Protein AF-A0A5K1E631-F1 (afdb_monomer_lite)

Foldseek 3Di:
DVVLVVVLVVVLVVCVVVVHLEDEDAAQVLPDPVSQVSNQVSSVVSVYYYHRDPNVRSYDDVVVVVVQVVLCVVLPDDDDPVRPDDDPPDDPVVDDNSSPDDPPPDDDDDDDDDDDDDDDDDDDD

InterPro domains:
  IPR000905 Gcp-like domain [PF00814] (1-67)
  IPR000905 Gcp-like domain [PTHR11735] (1-100)

Radius of gyration: 21.03 Å; chains: 1; bounding box: 52×36×57 Å

pLDDT: mean 77.87, std 21.12, range [28.58, 95.25]

Structure (mmCIF, N/CA/C/O backbone):
data_AF-A0A5K1E631-F1
#
_entry.id   AF-A0A5K1E631-F1
#
loop_
_atom_site.group_PDB
_atom_site.id
_atom_site.type_symbol
_atom_site.label_atom_id
_atom_site.label_alt_id
_atom_site.label_comp_id
_atom_site.label_asym_id
_atom_site.label_entity_id
_atom_site.label_seq_id
_atom_site.pdbx_PDB_ins_code
_atom_site.Cartn_x
_atom_site.Cartn_y
_atom_site.Cartn_z
_atom_site.occupancy
_atom_site.B_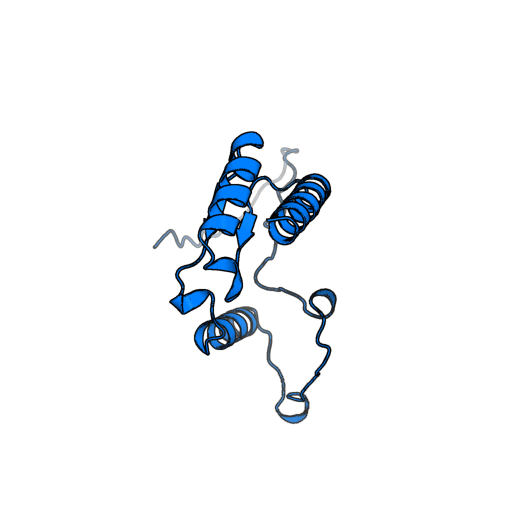iso_or_equiv
_atom_site.auth_seq_id
_atom_site.auth_comp_id
_atom_site.auth_asym_id
_atom_site.auth_atom_id
_atom_site.pdbx_PDB_model_num
ATOM 1 N N . GLU A 1 1 ? -0.417 8.753 22.342 1.00 62.91 1 GLU A N 1
ATOM 2 C CA . GLU A 1 1 ? -1.130 8.128 21.200 1.00 62.91 1 GLU A CA 1
ATOM 3 C C . GLU A 1 1 ? -1.544 9.130 20.109 1.00 62.91 1 GLU A C 1
ATOM 5 O O . GLU A 1 1 ? -2.351 8.802 19.253 1.00 62.91 1 GLU A O 1
ATOM 10 N N . THR A 1 2 ? -0.963 10.335 20.067 1.00 85.12 2 THR A N 1
ATOM 11 C CA . THR A 1 2 ? -1.376 11.383 19.115 1.00 85.12 2 THR A CA 1
ATOM 12 C C . THR A 1 2 ? -1.054 11.032 17.661 1.00 85.12 2 THR A C 1
ATOM 14 O O . THR A 1 2 ? -1.833 11.336 16.766 1.00 85.12 2 THR A O 1
ATOM 17 N N . LEU A 1 3 ? 0.071 10.352 17.414 1.00 90.00 3 LEU A N 1
ATOM 18 C CA . LEU A 1 3 ? 0.505 10.021 16.055 1.00 90.00 3 LEU A CA 1
ATOM 19 C C . LEU A 1 3 ? -0.416 9.003 15.370 1.00 90.00 3 LEU A C 1
ATOM 21 O O . LEU A 1 3 ? -0.782 9.192 14.216 1.00 90.00 3 LEU A O 1
ATOM 25 N N . PHE A 1 4 ? -0.835 7.956 16.085 1.00 91.00 4 PHE A N 1
ATOM 26 C CA . PHE A 1 4 ? -1.736 6.947 15.525 1.00 91.00 4 PHE A CA 1
ATOM 27 C C . PHE A 1 4 ? -3.134 7.504 15.271 1.00 91.00 4 PHE A C 1
ATOM 29 O O . PHE A 1 4 ? -3.711 7.195 14.236 1.00 91.00 4 PHE A O 1
ATOM 36 N N . ALA A 1 5 ? -3.636 8.390 16.136 1.00 92.56 5 ALA A N 1
ATOM 37 C CA . ALA A 1 5 ? -4.895 9.089 15.886 1.00 92.56 5 ALA A C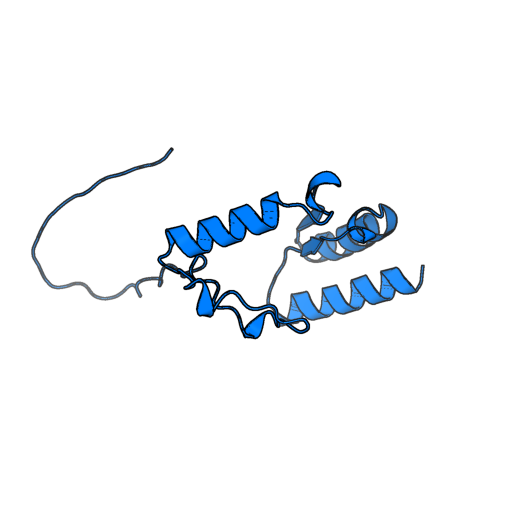A 1
ATOM 38 C C . ALA A 1 5 ? -4.845 9.909 14.584 1.00 92.56 5 ALA A C 1
ATOM 40 O O . ALA A 1 5 ? -5.749 9.795 13.762 1.00 92.56 5 ALA A O 1
ATOM 41 N N . MET A 1 6 ? -3.753 10.650 14.347 1.00 94.38 6 MET A N 1
ATOM 42 C CA . MET A 1 6 ? -3.565 11.386 13.089 1.00 94.38 6 MET A CA 1
ATOM 43 C C . MET A 1 6 ? -3.527 10.451 11.870 1.00 94.38 6 MET A C 1
ATOM 45 O O . MET A 1 6 ? -4.125 10.768 10.846 1.00 94.38 6 MET A O 1
ATOM 49 N N . LEU A 1 7 ? -2.859 9.292 11.967 1.00 92.81 7 LEU A N 1
ATOM 50 C CA . LEU A 1 7 ? -2.820 8.301 10.880 1.00 92.81 7 LEU A CA 1
ATOM 51 C C . LEU A 1 7 ? -4.200 7.699 10.580 1.00 92.81 7 LEU A C 1
ATOM 53 O O . LEU A 1 7 ? -4.546 7.504 9.413 1.00 92.81 7 LEU A O 1
ATOM 57 N N . VAL A 1 8 ? -4.986 7.412 11.619 1.00 93.62 8 VAL A N 1
ATOM 58 C CA . VAL A 1 8 ? -6.364 6.919 11.481 1.00 93.62 8 VAL A CA 1
ATOM 59 C C . VAL A 1 8 ? -7.226 7.962 10.788 1.00 93.62 8 VAL A C 1
ATOM 61 O O . VAL A 1 8 ? -7.858 7.638 9.791 1.00 93.62 8 VAL A O 1
ATOM 64 N N . GLU A 1 9 ? -7.166 9.218 11.221 1.00 94.31 9 GLU A N 1
ATOM 65 C CA . GLU A 1 9 ? -7.957 10.306 10.644 1.00 94.31 9 GLU A CA 1
ATOM 66 C C . GLU A 1 9 ? -7.650 10.548 9.154 1.00 94.31 9 GLU A C 1
ATOM 68 O O . GLU A 1 9 ? -8.564 10.670 8.336 1.00 94.31 9 GLU A O 1
ATOM 73 N N . ILE A 1 10 ? -6.371 10.603 8.758 1.00 95.25 10 ILE A N 1
ATOM 74 C CA . ILE A 1 10 ? -6.025 10.803 7.338 1.00 95.25 10 ILE A CA 1
ATOM 75 C C . ILE A 1 10 ? -6.458 9.612 6.478 1.00 95.25 10 ILE A C 1
ATOM 77 O O . ILE A 1 10 ? -6.916 9.808 5.352 1.00 95.25 10 ILE A O 1
ATOM 81 N N . THR A 1 11 ? -6.348 8.390 7.008 1.00 93.75 11 THR A N 1
ATOM 82 C CA . THR A 1 11 ? -6.759 7.166 6.308 1.00 93.75 11 THR A CA 1
ATOM 83 C C . THR A 1 11 ? -8.268 7.146 6.154 1.00 93.75 11 THR A C 1
ATOM 85 O O . THR A 1 11 ? -8.780 6.894 5.068 1.00 93.75 11 THR A O 1
ATOM 88 N N . GLU A 1 12 ? -8.980 7.514 7.213 1.00 93.06 12 GLU A N 1
ATOM 89 C CA . GLU A 1 12 ? -10.423 7.655 7.225 1.00 93.06 12 GLU A CA 1
ATOM 90 C C . GLU A 1 12 ? -10.897 8.651 6.146 1.00 93.06 12 GLU A C 1
ATOM 92 O O . GLU A 1 12 ? -11.802 8.351 5.358 1.00 93.06 12 GLU A O 1
ATOM 97 N N . ARG A 1 13 ? -10.270 9.828 6.053 1.00 94.75 13 ARG A N 1
ATOM 98 C CA . ARG A 1 13 ? -10.587 10.806 4.999 1.00 94.75 13 ARG A CA 1
ATOM 99 C C . ARG A 1 13 ? -10.286 10.249 3.607 1.00 94.75 13 ARG A C 1
ATOM 101 O O . ARG A 1 13 ? -11.122 10.359 2.714 1.00 94.75 13 ARG A O 1
ATOM 108 N N . ALA A 1 14 ? -9.132 9.609 3.418 1.00 93.94 14 ALA A N 1
ATOM 109 C CA . ALA A 1 14 ? -8.753 9.011 2.139 1.00 93.94 14 ALA A CA 1
ATOM 110 C C . ALA A 1 14 ? -9.732 7.912 1.686 1.00 93.94 14 ALA A C 1
ATOM 112 O O . ALA A 1 14 ? -10.099 7.865 0.514 1.00 93.94 14 ALA A O 1
ATOM 113 N N . MET A 1 15 ? -10.212 7.070 2.604 1.00 92.69 15 MET A N 1
ATOM 114 C CA . MET A 1 15 ? -11.222 6.047 2.312 1.00 92.69 15 MET A CA 1
ATOM 115 C C . MET A 1 15 ? -12.520 6.652 1.780 1.00 92.69 15 MET A C 1
ATOM 117 O O . MET A 1 15 ? -13.054 6.169 0.782 1.00 92.69 15 MET A O 1
ATOM 121 N N . ALA A 1 16 ? -12.995 7.727 2.418 1.00 91.19 16 ALA A N 1
ATOM 122 C CA . ALA A 1 16 ? -14.203 8.426 1.991 1.00 91.19 16 ALA A CA 1
ATOM 123 C C . ALA A 1 16 ? -14.027 9.066 0.602 1.00 91.19 16 ALA A C 1
ATOM 125 O O . ALA A 1 16 ? -14.955 9.065 -0.199 1.00 91.19 16 ALA A O 1
ATOM 126 N N . HIS A 1 17 ? -12.828 9.565 0.284 1.00 93.19 17 HIS A N 1
ATOM 127 C CA . HIS A 1 17 ? -12.520 10.128 -1.034 1.00 93.19 17 HIS A CA 1
ATOM 128 C C . HIS A 1 17 ? -12.376 9.07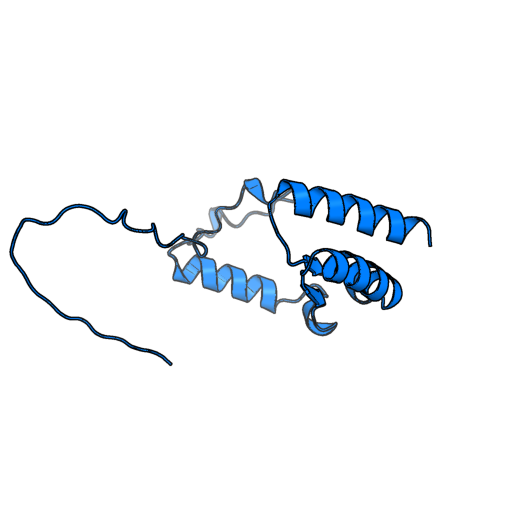9 -2.147 1.00 93.19 17 HIS A C 1
ATOM 130 O O . HIS A 1 17 ? -12.663 9.378 -3.304 1.00 93.19 17 HIS A O 1
ATOM 136 N N . CYS A 1 18 ? -11.935 7.864 -1.817 1.00 90.62 18 CYS A N 1
ATOM 137 C CA . CYS A 1 18 ? -11.706 6.785 -2.783 1.00 90.62 18 CYS A CA 1
ATOM 138 C C . CYS A 1 18 ? -12.893 5.816 -2.926 1.00 90.62 18 CYS A C 1
ATOM 140 O O . CYS A 1 18 ? -12.787 4.856 -3.698 1.00 90.62 18 CYS A O 1
ATOM 142 N N . ASP A 1 19 ? -13.975 6.037 -2.170 1.00 90.56 19 ASP A N 1
ATOM 143 C CA . ASP A 1 19 ? -15.135 5.145 -2.060 1.00 90.56 19 ASP A CA 1
ATOM 144 C C . ASP A 1 19 ? -14.703 3.689 -1.788 1.00 90.56 19 ASP A C 1
ATOM 146 O O . ASP A 1 19 ? -14.974 2.749 -2.547 1.00 90.56 19 ASP A O 1
ATOM 150 N N . LYS A 1 20 ? -13.888 3.519 -0.735 1.00 90.38 20 LYS A N 1
ATOM 151 C CA . LYS A 1 20 ? -13.380 2.217 -0.275 1.00 90.38 20 LYS A CA 1
ATOM 152 C C . LYS A 1 20 ? -13.786 1.959 1.165 1.00 90.38 20 LYS A C 1
ATOM 154 O O . LYS A 1 20 ? -13.580 2.800 2.033 1.00 90.38 20 LYS A O 1
ATOM 159 N N . SER A 1 21 ? -14.302 0.757 1.407 1.00 89.50 21 SER A N 1
ATOM 160 C CA . SER A 1 21 ? -14.657 0.267 2.740 1.00 89.50 21 SER A CA 1
ATOM 161 C C . SER A 1 21 ? -13.494 -0.440 3.435 1.00 89.50 21 SER A C 1
ATOM 163 O O . SER A 1 21 ? -13.398 -0.411 4.652 1.00 89.50 21 SER A O 1
ATOM 165 N N . ASP A 1 22 ? -12.596 -1.068 2.679 1.00 92.88 22 ASP A N 1
ATOM 166 C CA . ASP A 1 22 ? -11.547 -1.925 3.228 1.00 92.88 22 ASP A CA 1
ATOM 167 C C . ASP A 1 22 ? -10.187 -1.209 3.269 1.00 92.88 22 ASP A C 1
ATOM 169 O O . ASP A 1 22 ? -9.818 -0.495 2.332 1.00 92.88 22 ASP A O 1
ATOM 173 N N . VAL A 1 23 ? -9.420 -1.448 4.336 1.00 92.50 23 VAL A N 1
ATOM 174 C CA . VAL A 1 23 ? -8.065 -0.913 4.533 1.00 92.50 23 VAL A CA 1
ATOM 175 C C . VAL A 1 23 ? -7.071 -2.058 4.610 1.00 92.50 23 VAL A C 1
ATOM 177 O O . VAL A 1 23 ? -7.276 -3.019 5.347 1.00 92.50 23 VAL A O 1
ATOM 180 N N . LEU A 1 24 ? -5.963 -1.929 3.885 1.00 91.31 24 LEU A N 1
ATOM 181 C CA . LEU A 1 24 ? -4.804 -2.807 4.001 1.00 91.31 24 LEU A CA 1
ATOM 182 C C . LEU A 1 24 ? -3.649 -2.016 4.617 1.00 91.31 24 LEU A C 1
ATOM 184 O O . LEU A 1 24 ? -3.239 -0.997 4.062 1.00 91.31 24 LEU A O 1
ATOM 188 N N . ILE A 1 25 ? -3.116 -2.494 5.741 1.00 89.25 25 ILE A N 1
ATOM 189 C CA . ILE A 1 25 ? -1.922 -1.926 6.370 1.00 89.25 25 ILE A CA 1
ATOM 190 C C . ILE A 1 25 ? -0.716 -2.796 6.013 1.00 89.25 25 ILE A C 1
ATOM 192 O O . ILE A 1 25 ? -0.719 -4.014 6.205 1.00 89.25 25 ILE A O 1
ATOM 196 N N . VAL A 1 26 ? 0.322 -2.141 5.499 1.00 86.94 26 VAL A N 1
ATOM 197 C CA . VAL A 1 26 ? 1.613 -2.734 5.129 1.00 86.94 26 VAL A CA 1
ATOM 198 C C . VAL A 1 26 ? 2.759 -1.942 5.763 1.00 86.94 26 VAL A C 1
ATOM 200 O O . VAL A 1 26 ? 2.562 -0.817 6.229 1.00 86.94 26 VAL A O 1
ATOM 203 N N . GLY A 1 27 ? 3.963 -2.513 5.754 1.00 83.00 27 GLY A N 1
ATOM 204 C CA . GLY A 1 27 ? 5.166 -1.906 6.324 1.00 83.00 27 GLY A CA 1
ATOM 205 C C . GLY A 1 27 ? 5.382 -2.278 7.792 1.00 83.00 27 GLY A C 1
ATOM 206 O O . GLY A 1 27 ? 4.450 -2.649 8.504 1.00 83.00 27 GLY A O 1
ATOM 207 N N . GLY A 1 28 ? 6.620 -2.137 8.275 1.00 77.75 28 GLY A N 1
ATOM 208 C CA . GLY A 1 28 ? 7.003 -2.576 9.627 1.00 77.75 28 GLY A CA 1
ATOM 209 C C . GLY A 1 28 ? 6.254 -1.878 10.773 1.00 77.75 28 GLY A C 1
ATOM 210 O O . GLY A 1 28 ? 6.061 -2.462 11.833 1.00 77.75 28 GLY A O 1
ATOM 211 N N . VAL A 1 29 ? 5.764 -0.650 10.562 1.00 81.88 29 VAL A N 1
ATOM 212 C CA . VAL A 1 29 ? 4.927 0.063 11.552 1.00 81.88 29 VAL A CA 1
ATOM 213 C C . VAL A 1 29 ? 3.505 -0.517 11.612 1.00 81.88 29 VAL A C 1
ATOM 215 O O . VAL A 1 29 ? 2.815 -0.372 12.620 1.00 81.88 29 VAL A O 1
ATOM 218 N N . GLY A 1 30 ? 3.079 -1.228 10.564 1.00 79.31 30 GLY A N 1
ATOM 219 C CA . GLY A 1 30 ? 1.795 -1.916 10.490 1.00 79.31 30 GLY A CA 1
ATOM 220 C C . GLY A 1 30 ? 1.653 -3.090 11.455 1.00 79.31 30 GLY A C 1
ATOM 221 O O . GLY A 1 30 ? 0.533 -3.443 11.813 1.00 79.31 30 GLY A O 1
ATOM 222 N N . CYS A 1 31 ? 2.767 -3.639 11.943 1.00 80.56 31 CYS A N 1
ATOM 223 C CA . CYS A 1 31 ? 2.806 -4.706 12.947 1.00 80.56 31 CYS A CA 1
ATOM 224 C C . CYS A 1 31 ? 2.459 -4.209 14.365 1.00 80.56 31 CYS A C 1
ATOM 226 O O . CYS A 1 31 ? 2.372 -4.998 15.300 1.00 80.56 31 CYS A O 1
ATOM 228 N N . ASN A 1 32 ? 2.267 -2.899 14.565 1.00 87.38 32 ASN A N 1
ATOM 229 C CA . ASN A 1 32 ? 1.917 -2.361 15.873 1.00 87.38 32 ASN A CA 1
ATOM 230 C C . ASN A 1 32 ? 0.453 -2.664 16.239 1.00 87.38 32 ASN A C 1
ATOM 232 O O . ASN A 1 32 ? -0.477 -2.139 15.625 1.00 87.38 32 ASN A O 1
ATOM 236 N N . GLU A 1 33 ? 0.251 -3.443 17.301 1.00 88.25 33 GLU A N 1
ATOM 237 C CA . GLU A 1 33 ? -1.079 -3.865 17.763 1.00 88.25 33 GLU A CA 1
ATOM 238 C C . GLU A 1 33 ? -2.003 -2.688 18.108 1.00 88.25 33 GLU A C 1
ATOM 240 O O . GLU A 1 33 ? -3.201 -2.736 17.826 1.00 88.25 33 GLU A O 1
ATOM 245 N N . ARG A 1 34 ? -1.461 -1.595 18.667 1.00 90.25 34 ARG A N 1
ATOM 246 C CA . ARG A 1 34 ? -2.261 -0.416 19.028 1.00 90.25 34 ARG A CA 1
ATOM 247 C C . ARG A 1 34 ? -2.778 0.316 17.793 1.00 90.25 34 ARG A C 1
ATOM 249 O O . ARG A 1 34 ? -3.940 0.716 17.774 1.00 90.25 34 ARG A O 1
ATOM 256 N N . LEU A 1 35 ? -1.944 0.464 16.763 1.00 90.31 35 LEU A N 1
ATOM 257 C CA . LEU A 1 35 ? -2.362 1.031 15.480 1.00 90.31 35 LEU A CA 1
ATOM 258 C C . LEU A 1 35 ? -3.421 0.151 14.804 1.00 90.31 35 LEU A C 1
ATOM 260 O O . LEU A 1 35 ? -4.432 0.671 14.335 1.00 90.31 35 LEU A O 1
ATOM 264 N N . GLN A 1 36 ? -3.210 -1.169 14.785 1.00 90.25 36 GLN A N 1
ATOM 265 C CA . GLN A 1 36 ? -4.175 -2.112 14.219 1.00 90.25 36 GLN A CA 1
ATOM 266 C C . GLN A 1 36 ? -5.523 -2.044 14.939 1.00 90.25 36 GLN A C 1
ATOM 268 O O . GLN A 1 36 ? -6.557 -2.051 14.282 1.00 90.25 36 GLN A O 1
ATOM 273 N N . GLU A 1 37 ? -5.530 -1.938 16.269 1.00 92.56 37 GLU A N 1
ATOM 274 C CA . GLU A 1 37 ? -6.766 -1.814 17.043 1.00 92.56 37 GLU A CA 1
ATOM 275 C C . GLU A 1 37 ? -7.535 -0.535 16.698 1.00 92.56 37 GLU A C 1
ATOM 277 O O . GLU A 1 37 ? -8.721 -0.594 16.380 1.00 92.56 37 GLU A O 1
ATOM 282 N N . MET A 1 38 ? -6.862 0.620 16.676 1.00 93.50 38 MET A N 1
ATOM 283 C CA . MET A 1 38 ? -7.519 1.885 16.331 1.00 93.50 38 MET A CA 1
ATOM 284 C C . MET A 1 38 ? -8.067 1.879 14.894 1.00 93.50 38 MET A C 1
ATOM 286 O O . MET A 1 38 ? -9.178 2.344 14.651 1.00 93.50 38 MET A O 1
ATOM 290 N N . MET A 1 39 ? -7.318 1.309 13.946 1.00 93.56 39 MET A N 1
ATOM 291 C CA . MET A 1 39 ? -7.764 1.162 12.558 1.00 93.56 39 MET A CA 1
ATOM 292 C C . MET A 1 39 ? -8.925 0.181 12.413 1.00 93.56 39 MET A C 1
ATOM 294 O O . MET A 1 39 ? -9.823 0.415 11.607 1.00 93.56 39 MET A O 1
ATOM 298 N N . ARG A 1 40 ? -8.932 -0.903 13.196 1.00 93.00 40 ARG A N 1
ATOM 299 C CA . ARG A 1 40 ? -10.003 -1.904 13.195 1.00 93.00 40 ARG A CA 1
ATOM 300 C C . ARG A 1 40 ? -11.323 -1.292 13.644 1.00 93.00 40 ARG A C 1
ATOM 302 O O . ARG A 1 40 ? -12.331 -1.542 12.993 1.00 93.00 40 ARG A O 1
ATOM 309 N N . ILE A 1 41 ? -11.302 -0.477 14.700 1.00 94.38 41 ILE A N 1
ATOM 310 C CA . ILE A 1 41 ? -12.485 0.246 15.188 1.00 94.38 41 ILE A CA 1
ATOM 311 C C . ILE A 1 41 ? -13.025 1.174 14.091 1.00 94.38 41 ILE A C 1
ATOM 313 O O . ILE A 1 41 ? -14.182 1.039 13.702 1.00 94.38 41 ILE A O 1
ATOM 317 N N .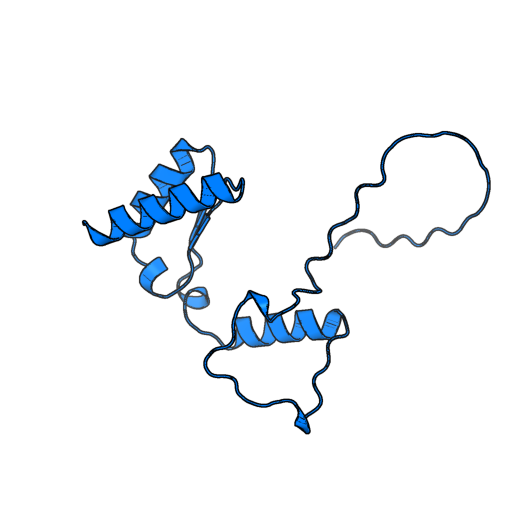 MET A 1 42 ? -12.170 2.028 13.514 1.00 94.56 42 MET A N 1
ATOM 318 C CA . MET A 1 42 ? -12.569 2.956 12.445 1.00 94.56 42 MET A CA 1
ATOM 319 C C . MET A 1 42 ? -13.130 2.230 11.208 1.00 94.56 42 MET A C 1
ATOM 321 O O . MET A 1 42 ? -14.146 2.642 10.648 1.00 94.56 42 MET A O 1
ATOM 325 N N . CYS A 1 43 ? -12.519 1.112 10.794 1.00 93.62 43 CYS A N 1
ATOM 326 C CA . CYS A 1 43 ? -13.034 0.307 9.682 1.00 93.62 43 CYS A CA 1
ATOM 327 C C . CYS A 1 43 ? -14.395 -0.322 10.019 1.00 93.62 43 CYS A C 1
ATOM 329 O O . CYS A 1 43 ? -15.295 -0.311 9.180 1.00 93.62 43 CYS A O 1
ATOM 331 N N . ALA A 1 44 ? -14.566 -0.851 11.235 1.00 92.81 44 ALA A N 1
ATOM 332 C CA . ALA A 1 44 ? -15.803 -1.500 11.665 1.00 92.81 44 ALA A CA 1
ATOM 333 C C . ALA A 1 44 ? -16.993 -0.527 11.703 1.00 92.81 44 ALA A C 1
ATOM 335 O O . ALA A 1 44 ? -18.086 -0.890 11.268 1.00 92.81 44 ALA A O 1
ATOM 336 N N . GLU A 1 45 ? -16.774 0.719 12.134 1.00 92.56 45 GLU A N 1
ATOM 337 C CA . GLU A 1 45 ? -17.785 1.791 12.117 1.00 92.56 45 GLU A CA 1
ATOM 338 C C . GLU A 1 45 ? -18.284 2.127 10.702 1.00 92.56 45 GLU A C 1
ATOM 340 O O . GLU A 1 45 ? -19.379 2.660 10.532 1.00 92.56 45 GLU A O 1
ATOM 345 N N . ARG A 1 46 ? -17.503 1.776 9.676 1.00 89.06 46 ARG A N 1
ATOM 346 C CA . ARG A 1 46 ? -17.799 2.011 8.257 1.00 89.06 46 ARG A CA 1
ATOM 347 C C . ARG A 1 46 ? -18.191 0.746 7.497 1.00 89.06 46 ARG A C 1
ATOM 349 O O . ARG A 1 46 ? -18.153 0.740 6.267 1.00 89.06 46 ARG A O 1
ATOM 356 N N . ASN A 1 47 ? -18.527 -0.335 8.207 1.00 91.56 47 ASN A N 1
ATOM 357 C CA . ASN A 1 47 ? -18.814 -1.653 7.623 1.00 91.56 47 ASN A CA 1
ATOM 358 C C . ASN A 1 47 ? -17.667 -2.192 6.743 1.00 91.56 47 ASN A C 1
ATOM 360 O O . ASN A 1 47 ? -17.883 -2.967 5.810 1.00 91.56 47 ASN A O 1
ATOM 364 N N . GLY A 1 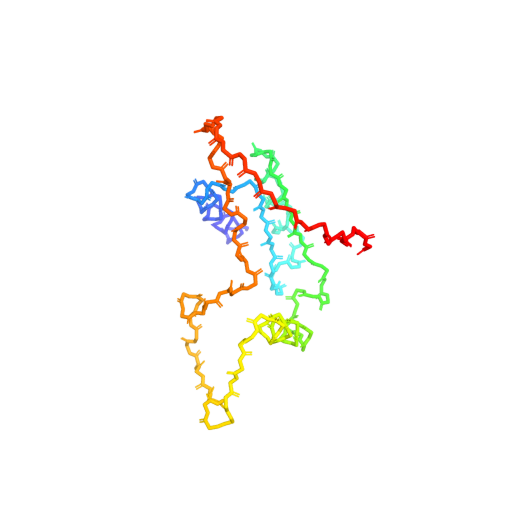48 ? -16.446 -1.766 7.047 1.00 91.31 48 GLY A N 1
ATOM 365 C CA . GLY A 1 48 ? -15.214 -2.123 6.373 1.00 91.31 48 GLY A CA 1
ATOM 366 C C . GLY A 1 48 ? -14.420 -3.197 7.097 1.00 91.31 48 GLY A C 1
ATOM 367 O O . GLY A 1 48 ? -14.700 -3.552 8.244 1.00 91.31 48 GLY A O 1
ATOM 368 N N . ARG A 1 49 ? -13.378 -3.701 6.437 1.00 92.06 49 ARG A N 1
ATOM 369 C CA . ARG A 1 49 ? -12.437 -4.655 7.028 1.00 92.06 49 ARG A CA 1
ATOM 370 C C . ARG A 1 49 ? -11.028 -4.095 7.037 1.00 92.06 49 ARG A C 1
ATOM 372 O O . ARG A 1 49 ? -10.559 -3.533 6.049 1.00 92.06 49 ARG A O 1
ATOM 379 N N . LEU A 1 50 ? -10.345 -4.323 8.154 1.00 90.81 50 LEU A N 1
ATOM 380 C CA . LEU A 1 50 ? -8.911 -4.126 8.256 1.00 90.81 50 LEU A CA 1
ATOM 381 C C . LEU A 1 50 ? -8.189 -5.426 7.893 1.00 90.81 50 LEU A C 1
ATOM 383 O O . LEU A 1 50 ? -8.384 -6.455 8.541 1.00 90.81 50 LEU A O 1
ATOM 387 N N . PHE A 1 51 ? -7.302 -5.347 6.910 1.00 89.62 51 PHE A N 1
ATOM 388 C CA . PHE A 1 51 ? -6.336 -6.380 6.584 1.00 89.62 51 PHE A CA 1
ATOM 389 C C . PHE A 1 51 ? -4.969 -5.952 7.123 1.00 89.62 51 PHE A C 1
ATOM 391 O O . PHE A 1 51 ? -4.380 -4.979 6.654 1.00 89.62 51 PHE A O 1
ATOM 398 N N . ALA A 1 52 ? -4.477 -6.672 8.126 1.00 79.75 52 ALA A N 1
ATOM 399 C CA . ALA A 1 52 ? -3.093 -6.583 8.572 1.00 79.75 52 ALA A CA 1
ATOM 400 C C . ALA A 1 52 ? -2.353 -7.805 8.018 1.00 79.75 52 ALA A C 1
ATOM 402 O O . ALA A 1 52 ? -2.811 -8.936 8.191 1.00 79.75 52 ALA A O 1
ATOM 403 N N . THR A 1 53 ? -1.262 -7.579 7.292 1.00 66.31 53 THR A N 1
ATOM 404 C CA . THR A 1 53 ? -0.476 -8.677 6.709 1.00 66.31 53 THR A CA 1
ATOM 405 C C . THR A 1 53 ? 0.423 -9.296 7.791 1.00 66.31 53 THR A C 1
ATOM 407 O O . THR A 1 53 ? 0.852 -8.593 8.702 1.00 66.31 53 THR A O 1
ATOM 410 N N . ASP A 1 54 ? 0.698 -10.604 7.712 1.00 63.41 54 ASP A N 1
ATOM 411 C CA . ASP A 1 54 ? 1.658 -11.301 8.593 1.00 63.41 54 ASP A CA 1
ATOM 412 C C . ASP A 1 54 ? 3.016 -10.576 8.565 1.00 63.41 54 ASP A C 1
ATOM 414 O O . ASP A 1 54 ? 3.455 -10.117 7.504 1.00 63.41 54 ASP A O 1
ATOM 418 N N . ASP A 1 55 ? 3.672 -10.476 9.723 1.00 63.56 55 ASP A N 1
ATOM 419 C CA . ASP A 1 55 ? 4.951 -9.781 9.918 1.00 63.56 55 ASP A CA 1
ATOM 420 C C . ASP A 1 55 ? 5.990 -10.126 8.840 1.00 63.56 55 ASP A C 1
ATOM 422 O O . ASP A 1 55 ? 6.750 -9.264 8.400 1.00 63.56 55 ASP A O 1
ATOM 426 N N . ARG A 1 56 ? 5.987 -11.368 8.341 1.00 63.41 56 ARG A N 1
ATOM 427 C CA . ARG A 1 56 ? 6.928 -11.845 7.314 1.00 63.41 56 ARG A CA 1
ATOM 428 C C . ARG A 1 56 ? 6.721 -11.218 5.937 1.00 63.41 56 ARG A C 1
ATOM 430 O O . ARG A 1 56 ? 7.667 -11.162 5.155 1.00 63.41 56 ARG A O 1
ATOM 437 N N . TYR A 1 57 ? 5.508 -10.765 5.634 1.00 64.88 57 TYR A N 1
ATOM 438 C CA . TYR A 1 57 ? 5.163 -10.110 4.369 1.00 64.88 57 TYR A CA 1
ATOM 439 C C . TYR A 1 57 ? 4.998 -8.593 4.513 1.00 64.88 57 TYR A C 1
ATOM 441 O O . TYR A 1 57 ? 5.007 -7.888 3.507 1.00 64.88 57 TYR A O 1
ATOM 449 N N . CYS A 1 58 ? 4.875 -8.088 5.746 1.00 62.53 58 CYS A N 1
ATOM 450 C CA . CYS A 1 58 ? 4.873 -6.655 6.048 1.00 62.53 58 CYS A CA 1
ATOM 451 C C . CYS A 1 58 ? 6.253 -6.000 5.889 1.00 62.53 58 CYS A C 1
ATOM 453 O O . CYS A 1 58 ? 6.325 -4.779 5.743 1.00 62.53 58 CYS A O 1
ATOM 455 N N . VAL A 1 59 ? 7.330 -6.788 5.926 1.00 67.38 59 VAL A N 1
ATOM 456 C CA . VAL A 1 59 ? 8.713 -6.321 5.757 1.00 67.38 59 VAL A CA 1
ATOM 457 C C . VAL A 1 59 ? 9.182 -6.541 4.320 1.00 67.38 59 VAL A C 1
ATOM 459 O O . VAL A 1 59 ? 8.771 -7.507 3.669 1.00 67.38 59 VAL A O 1
ATOM 462 N N . ASP A 1 60 ? 10.064 -5.656 3.845 1.00 74.38 60 ASP A N 1
ATOM 463 C CA . ASP A 1 60 ? 10.688 -5.742 2.526 1.00 74.38 60 ASP A CA 1
ATOM 464 C C . ASP A 1 60 ? 11.263 -7.141 2.281 1.00 74.38 60 ASP A C 1
ATOM 466 O O . ASP A 1 60 ? 12.188 -7.594 2.959 1.00 74.38 60 ASP A O 1
ATOM 470 N N . ASN A 1 61 ? 10.701 -7.839 1.297 1.00 82.00 61 ASN A N 1
ATOM 471 C CA . ASN A 1 61 ? 11.104 -9.191 0.942 1.00 82.00 61 ASN A CA 1
ATOM 472 C C . ASN A 1 61 ? 11.345 -9.316 -0.567 1.00 82.00 61 ASN A C 1
ATOM 474 O O . ASN A 1 61 ? 10.800 -8.575 -1.380 1.00 82.00 61 ASN A O 1
ATOM 478 N N . GLY A 1 62 ? 12.171 -10.282 -0.975 1.00 85.56 62 GLY A N 1
ATOM 479 C CA . GLY A 1 62 ? 12.386 -10.547 -2.402 1.00 85.56 62 GLY A CA 1
ATOM 480 C C . GLY A 1 62 ? 11.124 -11.059 -3.109 1.00 85.56 62 GLY A C 1
ATOM 481 O O . GLY A 1 62 ? 10.994 -10.903 -4.321 1.00 85.56 62 GLY A O 1
ATOM 482 N N . ALA A 1 63 ? 10.174 -11.636 -2.362 1.00 87.50 63 ALA A N 1
ATOM 483 C CA . ALA A 1 63 ? 8.971 -12.241 -2.921 1.00 87.50 63 ALA A CA 1
ATOM 484 C C . ALA A 1 63 ? 8.007 -11.202 -3.517 1.00 87.50 63 ALA A C 1
ATOM 486 O O . ALA A 1 63 ? 7.491 -11.435 -4.605 1.00 87.50 63 ALA A O 1
ATOM 487 N N . MET A 1 64 ? 7.810 -10.038 -2.885 1.00 87.88 64 MET A N 1
ATOM 488 C CA . MET A 1 64 ? 6.970 -8.961 -3.433 1.00 87.88 64 MET A CA 1
ATOM 489 C C . MET A 1 64 ? 7.534 -8.405 -4.748 1.00 87.88 64 MET A C 1
ATOM 491 O O . MET A 1 64 ? 6.774 -8.104 -5.671 1.00 87.88 64 MET A O 1
ATOM 495 N N . ILE A 1 65 ? 8.865 -8.332 -4.865 1.00 90.69 65 ILE A N 1
ATOM 496 C CA . ILE A 1 65 ? 9.546 -7.873 -6.080 1.00 90.69 65 ILE A CA 1
ATOM 497 C C . ILE A 1 65 ? 9.419 -8.929 -7.178 1.00 90.69 65 ILE A C 1
ATOM 499 O O . ILE A 1 65 ? 8.977 -8.617 -8.283 1.00 90.69 65 ILE A O 1
ATOM 503 N N . ALA A 1 66 ? 9.722 -10.192 -6.859 1.00 91.38 66 ALA A N 1
ATOM 504 C CA . ALA A 1 66 ? 9.604 -11.303 -7.798 1.00 91.38 66 ALA A CA 1
ATOM 505 C C . ALA A 1 66 ? 8.164 -11.483 -8.300 1.00 91.38 66 ALA A C 1
ATOM 507 O O . ALA A 1 66 ? 7.951 -11.664 -9.495 1.00 91.38 66 ALA A O 1
ATOM 508 N N . TYR A 1 67 ? 7.173 -11.385 -7.412 1.00 91.06 67 TYR A N 1
ATOM 509 C CA . TYR A 1 67 ? 5.764 -11.524 -7.770 1.00 91.06 67 TYR A CA 1
ATOM 510 C C . TYR A 1 67 ? 5.282 -10.378 -8.662 1.00 91.06 67 TYR A C 1
ATOM 512 O O . TYR A 1 67 ? 4.615 -10.622 -9.663 1.00 91.06 67 TYR A O 1
ATOM 520 N N . THR A 1 68 ? 5.664 -9.135 -8.357 1.00 90.56 68 THR A N 1
ATOM 521 C CA . THR A 1 68 ? 5.305 -7.983 -9.200 1.00 90.56 68 THR A CA 1
ATOM 522 C C . THR A 1 68 ? 5.960 -8.080 -10.580 1.00 90.56 68 THR A C 1
ATOM 524 O O . THR A 1 68 ? 5.296 -7.852 -11.589 1.00 90.56 68 THR A O 1
ATOM 527 N N . GLY A 1 69 ? 7.232 -8.492 -10.645 1.00 90.69 69 GLY A N 1
ATOM 528 C CA . GLY A 1 69 ? 7.930 -8.745 -11.908 1.00 90.69 69 GLY A CA 1
ATOM 529 C C . GLY A 1 69 ? 7.303 -9.885 -12.714 1.00 90.69 69 GLY A C 1
ATOM 530 O O . GLY A 1 69 ? 7.115 -9.751 -13.920 1.00 90.69 69 GLY A O 1
ATOM 531 N N . LEU A 1 70 ? 6.899 -10.972 -12.050 1.00 91.81 70 LEU A N 1
ATOM 532 C CA . LEU A 1 70 ? 6.181 -12.080 -12.678 1.00 91.81 70 LEU A CA 1
ATOM 533 C C . LEU A 1 70 ? 4.827 -11.632 -13.236 1.00 91.81 70 LEU A C 1
ATOM 535 O O . LEU A 1 70 ? 4.492 -12.000 -14.357 1.00 91.81 70 LEU A O 1
ATOM 539 N N . LEU A 1 71 ? 4.061 -10.830 -12.489 1.00 91.44 71 LEU A N 1
ATOM 540 C CA . LEU A 1 71 ? 2.791 -10.278 -12.963 1.00 91.44 71 LEU A CA 1
ATOM 541 C C . LEU A 1 71 ? 2.989 -9.402 -14.202 1.00 91.44 71 LEU A C 1
ATOM 543 O O . LEU A 1 71 ? 2.241 -9.549 -15.165 1.00 91.44 71 LEU A O 1
ATOM 547 N N . ALA A 1 72 ? 3.996 -8.529 -14.197 1.00 90.88 72 ALA A N 1
ATOM 548 C CA . ALA A 1 72 ? 4.325 -7.686 -15.342 1.00 90.88 72 ALA A CA 1
ATOM 549 C C . ALA A 1 72 ? 4.723 -8.533 -16.565 1.00 90.88 72 ALA A C 1
ATOM 551 O O . ALA A 1 72 ? 4.159 -8.357 -17.645 1.00 90.88 72 ALA A O 1
ATOM 552 N N . PHE A 1 73 ? 5.613 -9.511 -16.372 1.00 91.31 73 PHE A N 1
ATOM 553 C CA . PHE A 1 73 ? 6.070 -10.416 -17.426 1.00 91.31 73 PHE A CA 1
ATOM 554 C C . PHE A 1 73 ? 4.934 -11.267 -18.005 1.00 91.31 73 PHE A C 1
ATOM 556 O O . PHE A 1 73 ? 4.803 -11.386 -19.221 1.00 91.31 73 PHE A O 1
ATOM 563 N N . ALA A 1 74 ? 4.063 -11.806 -17.149 1.00 91.69 74 ALA A N 1
ATOM 564 C CA . ALA A 1 74 ? 2.899 -12.589 -17.562 1.00 91.69 74 ALA A CA 1
ATOM 565 C C . ALA A 1 74 ? 1.895 -11.776 -18.399 1.00 91.69 74 ALA A C 1
ATOM 567 O O . ALA A 1 74 ? 1.180 -12.354 -19.213 1.00 91.69 74 ALA A O 1
ATOM 568 N N . HIS A 1 75 ? 1.864 -10.451 -18.231 1.00 91.25 75 HIS A N 1
ATOM 569 C CA . HIS A 1 75 ? 1.044 -9.527 -19.024 1.00 91.25 75 HIS A CA 1
ATOM 570 C C . HIS A 1 75 ? 1.834 -8.864 -20.170 1.00 91.25 75 HIS A C 1
ATOM 572 O O . HIS A 1 75 ? 1.381 -7.878 -20.744 1.00 91.25 75 HIS A O 1
ATOM 578 N N . GLY A 1 76 ? 3.007 -9.403 -20.521 1.00 88.69 76 GLY A N 1
ATOM 579 C CA . GLY A 1 76 ? 3.774 -8.999 -21.700 1.00 88.69 76 GLY A CA 1
ATOM 580 C C . GLY A 1 76 ? 4.691 -7.788 -21.515 1.00 88.69 76 GLY A C 1
ATOM 581 O O . GLY A 1 76 ? 5.240 -7.305 -22.502 1.00 88.69 76 GLY A O 1
ATOM 582 N N . ILE A 1 77 ? 4.897 -7.298 -20.288 1.00 90.06 77 ILE A N 1
ATOM 583 C CA . ILE A 1 77 ? 5.905 -6.264 -20.018 1.00 90.06 77 ILE A CA 1
ATOM 584 C C . ILE A 1 77 ? 7.282 -6.918 -19.894 1.00 90.06 77 ILE A C 1
ATOM 586 O O . ILE A 1 77 ? 7.508 -7.776 -19.040 1.00 90.06 77 ILE A O 1
ATOM 590 N N . THR A 1 78 ? 8.230 -6.448 -20.698 1.00 90.44 78 THR A N 1
ATOM 591 C CA . THR A 1 78 ? 9.649 -6.813 -20.611 1.00 90.44 78 THR A CA 1
ATOM 592 C C . THR A 1 78 ? 10.507 -5.557 -20.641 1.00 90.44 78 THR A C 1
ATOM 594 O O . THR A 1 78 ? 10.203 -4.639 -21.399 1.00 90.44 78 THR A O 1
ATOM 597 N N . THR A 1 79 ? 11.593 -5.530 -19.872 1.00 89.69 79 THR A N 1
ATOM 598 C CA . THR A 1 79 ? 12.539 -4.405 -19.844 1.00 8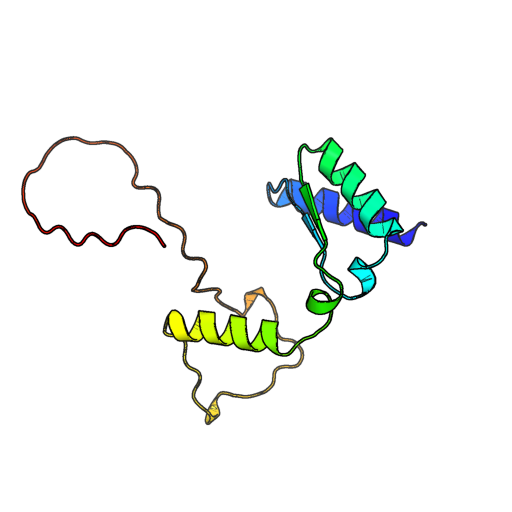9.69 79 THR A CA 1
ATOM 599 C C . THR A 1 79 ? 13.881 -4.856 -20.428 1.00 89.69 79 THR A C 1
ATOM 601 O O . THR A 1 79 ? 14.463 -5.805 -19.892 1.00 89.69 79 THR A O 1
ATOM 604 N N . PRO A 1 80 ? 14.374 -4.233 -21.515 1.00 92.75 80 PRO A N 1
ATOM 605 C CA . PRO A 1 80 ? 15.722 -4.472 -22.030 1.00 92.75 80 PRO A CA 1
ATOM 606 C C . PRO A 1 80 ? 16.792 -4.158 -20.979 1.00 92.75 80 PRO A C 1
ATOM 608 O O . PRO A 1 80 ? 16.602 -3.281 -20.137 1.00 92.75 80 PRO A O 1
ATOM 611 N N . LEU A 1 81 ? 17.936 -4.843 -21.027 1.00 90.75 81 LEU A N 1
ATOM 612 C CA . LEU A 1 81 ? 18.996 -4.683 -20.020 1.00 90.75 81 LEU A CA 1
ATOM 613 C C . LEU A 1 81 ? 19.577 -3.259 -20.010 1.00 90.75 81 LEU A C 1
ATOM 615 O O . LEU A 1 81 ? 19.935 -2.731 -18.961 1.00 90.75 81 LEU A O 1
ATOM 619 N N . GLU A 1 82 ? 19.642 -2.612 -21.169 1.00 93.62 82 GLU A N 1
ATOM 620 C CA . GLU A 1 82 ? 20.043 -1.212 -21.301 1.00 93.62 82 GLU A CA 1
ATOM 621 C C . GLU A 1 82 ? 19.100 -0.232 -20.580 1.00 93.62 82 GLU A C 1
ATOM 623 O O . GLU A 1 82 ? 19.528 0.854 -20.189 1.00 93.62 82 GLU A O 1
ATOM 628 N N . GLU A 1 83 ? 17.844 -0.624 -20.351 1.00 90.00 83 GLU A N 1
ATOM 629 C CA . GLU A 1 83 ? 16.820 0.181 -19.680 1.00 90.00 83 GLU A CA 1
ATOM 630 C C . GLU A 1 83 ? 16.642 -0.181 -18.197 1.00 90.00 83 GLU A C 1
ATOM 632 O O . GLU A 1 83 ? 15.936 0.528 -17.477 1.00 90.00 83 GLU A O 1
ATOM 637 N N . THR A 1 84 ? 17.304 -1.232 -17.686 1.00 89.19 84 THR A N 1
ATOM 638 C CA . THR A 1 84 ? 17.254 -1.610 -16.260 1.00 89.19 84 THR A CA 1
ATOM 639 C C . THR A 1 84 ? 18.112 -0.684 -15.391 1.00 89.19 84 THR A C 1
ATOM 641 O O . THR A 1 84 ? 19.085 -1.099 -14.760 1.00 89.19 84 THR A O 1
ATOM 644 N N . THR A 1 85 ? 17.770 0.601 -15.380 1.00 89.69 85 THR A N 1
ATOM 645 C CA . THR A 1 85 ? 18.408 1.628 -14.553 1.00 89.69 85 THR A CA 1
ATOM 646 C C . THR A 1 85 ? 17.680 1.812 -13.218 1.00 89.69 85 THR A C 1
ATOM 648 O O . THR A 1 85 ? 16.550 1.362 -13.028 1.00 89.69 85 THR A O 1
ATOM 651 N N . PHE A 1 86 ? 18.322 2.486 -12.265 1.00 88.31 86 PHE A N 1
ATOM 652 C CA . PHE A 1 86 ? 17.741 2.785 -10.959 1.00 88.31 86 PHE A CA 1
ATOM 653 C C . PHE A 1 86 ? 17.118 4.184 -10.945 1.00 88.31 86 PHE A C 1
ATOM 655 O O . PHE A 1 86 ? 17.701 5.151 -11.431 1.00 88.31 86 PHE A O 1
ATOM 662 N N . THR A 1 87 ? 15.957 4.316 -10.307 1.00 87.56 87 THR A N 1
ATOM 663 C CA . THR A 1 87 ? 15.309 5.610 -10.062 1.00 87.56 87 THR A CA 1
ATOM 664 C C . THR A 1 87 ? 14.996 5.727 -8.575 1.00 87.56 87 THR A C 1
ATOM 666 O O . THR A 1 87 ? 14.153 5.006 -8.054 1.00 87.56 87 THR A O 1
ATOM 669 N N . GLN A 1 88 ? 15.680 6.628 -7.860 1.00 89.62 88 GLN A N 1
ATOM 670 C CA . GLN A 1 88 ? 15.510 6.776 -6.403 1.00 89.62 88 GLN A CA 1
ATOM 671 C C . GLN A 1 88 ? 14.145 7.345 -5.991 1.00 89.62 88 GLN A C 1
ATOM 673 O O . GLN A 1 88 ? 13.702 7.128 -4.868 1.00 89.62 88 GLN A O 1
ATOM 678 N N . ARG A 1 89 ? 13.488 8.104 -6.874 1.00 90.75 89 ARG A N 1
ATOM 679 C CA . ARG A 1 89 ? 12.180 8.732 -6.623 1.00 90.75 89 ARG A CA 1
ATOM 680 C C . ARG A 1 89 ? 11.111 8.135 -7.522 1.00 90.75 89 ARG A C 1
ATOM 682 O O . ARG A 1 89 ? 10.413 8.864 -8.213 1.00 90.75 89 ARG A O 1
ATOM 689 N N . PHE A 1 90 ? 11.037 6.813 -7.539 1.00 88.44 90 PHE A N 1
ATOM 690 C CA . PHE A 1 90 ? 10.081 6.115 -8.380 1.00 88.44 90 PHE A CA 1
ATOM 691 C C . PHE A 1 90 ? 8.666 6.306 -7.837 1.00 88.44 90 PHE A C 1
ATOM 693 O O . PHE A 1 90 ? 8.382 5.928 -6.696 1.00 88.44 90 PHE A O 1
ATOM 700 N N . ARG A 1 91 ? 7.796 6.956 -8.616 1.00 89.69 91 ARG A N 1
ATOM 701 C CA . ARG A 1 91 ? 6.436 7.268 -8.170 1.00 89.69 91 ARG A CA 1
ATOM 702 C C . ARG A 1 91 ? 5.451 6.185 -8.592 1.00 89.69 91 ARG A C 1
ATOM 704 O O . ARG A 1 91 ? 5.599 5.545 -9.625 1.00 89.69 91 ARG A O 1
ATOM 711 N N . THR A 1 92 ? 4.394 6.007 -7.805 1.00 87.94 92 THR A N 1
ATOM 712 C CA . THR A 1 92 ? 3.356 5.002 -8.079 1.00 87.94 92 THR A CA 1
ATOM 713 C C . THR A 1 92 ? 2.463 5.345 -9.272 1.00 87.94 92 THR A C 1
ATOM 715 O O . THR A 1 92 ? 1.835 4.446 -9.820 1.00 87.94 92 THR A O 1
ATOM 718 N N . ASP A 1 93 ? 2.406 6.611 -9.690 1.00 88.44 93 ASP A N 1
ATOM 719 C CA . ASP A 1 93 ? 1.679 7.072 -10.879 1.00 88.44 93 ASP A CA 1
ATOM 720 C C . ASP A 1 93 ? 2.494 6.973 -12.179 1.00 88.44 93 ASP A C 1
ATOM 722 O O . ASP A 1 93 ? 1.922 7.067 -13.262 1.00 88.44 93 ASP A O 1
ATOM 726 N N . GLU A 1 94 ? 3.803 6.723 -12.090 1.00 86.44 94 GLU A N 1
ATOM 727 C CA . GLU A 1 94 ? 4.678 6.460 -13.244 1.00 86.44 94 GLU A CA 1
ATOM 728 C C . GLU A 1 94 ? 4.606 4.992 -13.708 1.00 86.44 94 GLU A C 1
ATOM 730 O O . GLU A 1 94 ? 5.136 4.644 -14.762 1.00 86.44 94 GLU A O 1
ATOM 735 N N . VAL A 1 95 ? 3.937 4.120 -12.940 1.00 84.69 95 VAL A N 1
ATOM 736 C CA . VAL A 1 95 ? 3.846 2.677 -13.203 1.00 84.69 95 VAL A CA 1
ATOM 737 C C . VAL A 1 95 ? 2.448 2.285 -13.660 1.00 84.69 95 VAL A C 1
ATOM 739 O O . VAL A 1 95 ? 1.463 2.457 -12.941 1.00 84.69 95 VAL A O 1
ATOM 742 N N . GLN A 1 96 ? 2.360 1.652 -14.828 1.00 84.56 96 GLN A N 1
ATOM 743 C CA . GLN A 1 96 ? 1.115 1.059 -15.305 1.00 84.56 96 GLN A CA 1
ATOM 744 C C . GLN A 1 96 ? 0.933 -0.363 -14.748 1.00 84.56 96 GLN A C 1
ATOM 746 O O . GLN A 1 96 ? 1.632 -1.299 -15.131 1.00 84.56 96 GLN A O 1
ATOM 751 N N . ALA A 1 97 ? -0.057 -0.549 -13.872 1.00 86.88 97 ALA A N 1
ATOM 752 C CA . ALA A 1 97 ? -0.432 -1.862 -13.339 1.00 86.88 97 ALA A CA 1
ATOM 753 C C . ALA A 1 97 ? -1.275 -2.672 -14.348 1.00 86.88 97 ALA A C 1
ATOM 755 O O . ALA A 1 97 ? -2.485 -2.830 -14.176 1.00 86.88 97 ALA A O 1
ATOM 756 N N . VAL A 1 98 ? -0.638 -3.188 -15.402 1.00 87.19 98 VAL A N 1
ATOM 757 C CA . VAL A 1 98 ? -1.288 -3.935 -16.505 1.00 87.19 98 VAL A CA 1
ATOM 758 C C . VAL A 1 98 ? -2.049 -5.190 -16.064 1.00 87.19 98 VAL A C 1
ATOM 760 O O . VAL A 1 98 ? -2.992 -5.609 -16.719 1.00 87.19 98 VAL A O 1
ATOM 763 N N . TRP A 1 99 ? -1.716 -5.756 -14.904 1.00 86.75 99 TRP A N 1
ATOM 764 C CA . TRP A 1 99 ? -2.396 -6.927 -14.336 1.00 86.75 99 TRP A CA 1
ATOM 765 C C . TRP A 1 99 ? -3.745 -6.613 -13.666 1.00 86.75 99 TRP A C 1
ATOM 767 O O . TRP A 1 99 ? -4.385 -7.505 -13.110 1.00 86.75 99 TRP A O 1
ATOM 777 N N . ARG A 1 100 ? -4.178 -5.344 -13.648 1.00 81.50 100 ARG A N 1
ATOM 778 C CA . ARG A 1 100 ? -5.442 -4.899 -13.030 1.00 81.50 100 ARG A CA 1
ATOM 779 C C . ARG A 1 100 ? -6.558 -4.594 -14.036 1.00 81.50 100 ARG A C 1
ATOM 781 O O . ARG A 1 100 ? -7.536 -3.959 -13.635 1.00 81.50 100 ARG A O 1
ATOM 788 N N . GLU A 1 101 ? -6.440 -4.993 -15.305 1.00 74.00 101 GLU A N 1
ATOM 789 C CA . GLU A 1 101 ? -7.461 -4.689 -16.319 1.00 74.00 101 GLU A CA 1
ATOM 790 C C . GLU A 1 101 ? -8.881 -5.026 -15.832 1.00 74.00 101 GLU A C 1
ATOM 792 O O . GLU A 1 101 ? -9.186 -6.128 -15.365 1.00 74.00 101 GLU A O 1
ATOM 797 N N . LYS A 1 102 ? -9.762 -4.021 -15.894 1.00 55.12 102 LYS A N 1
ATOM 798 C CA . LYS A 1 102 ? -11.168 -4.165 -15.522 1.00 55.12 102 LYS A CA 1
ATOM 799 C C . LYS A 1 102 ? -11.853 -4.994 -16.603 1.00 55.12 102 LYS A C 1
ATOM 801 O O . LYS A 1 102 ? -11.795 -4.628 -17.772 1.00 55.12 102 LYS A O 1
ATOM 806 N N . LYS A 1 103 ? -12.600 -6.034 -16.215 1.00 44.00 103 LYS A N 1
ATOM 807 C CA . LYS A 1 103 ? -13.677 -6.547 -17.073 1.00 44.00 103 LYS A CA 1
ATOM 808 C C . LYS A 1 103 ? -14.618 -5.376 -17.349 1.00 44.00 103 LYS A C 1
ATOM 810 O O . LYS A 1 103 ? -15.334 -4.945 -16.447 1.00 44.00 103 LYS A O 1
ATOM 815 N N . THR A 1 104 ? -14.580 -4.828 -18.558 1.00 42.25 104 THR A N 1
ATOM 816 C CA . THR A 1 104 ? -15.573 -3.861 -19.015 1.00 42.25 104 THR A CA 1
ATOM 817 C C . THR A 1 104 ? -16.929 -4.545 -18.899 1.00 42.25 104 THR A C 1
ATOM 819 O O . THR A 1 104 ? -17.177 -5.552 -19.561 1.00 42.25 104 THR A O 1
ATOM 822 N N . SER A 1 105 ? -17.787 -4.063 -18.001 1.00 45.56 105 SER A N 1
ATOM 823 C CA . SER A 1 105 ? -19.178 -4.498 -17.948 1.00 45.56 105 SER A CA 1
ATOM 824 C C . SER A 1 105 ? -19.803 -4.176 -19.299 1.00 45.56 105 SER A C 1
ATOM 826 O O . SER A 1 105 ? -19.935 -3.001 -19.644 1.00 45.56 105 SER A O 1
ATOM 828 N N . ILE A 1 106 ? -20.135 -5.211 -20.071 1.00 51.06 106 ILE A N 1
ATOM 829 C CA . ILE A 1 106 ? -20.924 -5.078 -21.295 1.00 51.06 106 ILE A CA 1
ATOM 830 C C . ILE A 1 106 ? -22.216 -4.350 -20.892 1.00 51.06 106 ILE A C 1
ATOM 832 O O . ILE A 1 106 ? -22.902 -4.835 -19.986 1.00 51.06 106 ILE A O 1
ATOM 836 N N . PRO A 1 107 ? -22.548 -3.184 -21.471 1.00 43.38 107 PRO A N 1
ATOM 837 C CA . PRO A 1 107 ? -23.846 -2.584 -21.224 1.00 43.38 107 PRO A CA 1
ATOM 838 C C . PRO A 1 107 ? -24.920 -3.521 -21.787 1.00 43.38 107 PRO A C 1
ATOM 840 O O . PRO A 1 107 ? -24.930 -3.834 -22.975 1.00 43.38 107 PRO A O 1
ATOM 843 N N . ASN A 1 108 ? -25.798 -4.002 -20.906 1.00 45.16 108 ASN A N 1
ATOM 844 C CA . ASN A 1 108 ? -27.011 -4.713 -21.289 1.00 45.16 108 ASN A CA 1
ATOM 845 C C . ASN A 1 108 ? -27.895 -3.786 -22.132 1.00 45.16 108 ASN A C 1
ATOM 847 O O . ASN A 1 108 ? -28.298 -2.729 -21.646 1.00 45.16 108 ASN A O 1
ATOM 851 N N . GLY A 1 109 ? -28.237 -4.224 -23.345 1.00 34.53 109 GLY A N 1
ATOM 852 C CA . GLY A 1 109 ? -29.347 -3.672 -24.121 1.00 34.53 109 GLY A CA 1
ATOM 853 C C . GLY A 1 109 ? -29.044 -3.459 -25.601 1.00 34.53 109 GLY A C 1
ATOM 854 O O . GLY A 1 109 ? -28.751 -2.342 -26.011 1.00 34.53 109 GLY A O 1
ATOM 855 N N . ASN A 1 110 ? -29.143 -4.513 -26.410 1.00 34.84 110 ASN A N 1
ATOM 856 C CA . ASN A 1 110 ? -30.295 -4.680 -27.299 1.00 34.84 110 ASN A CA 1
ATOM 857 C C . ASN A 1 110 ? -30.227 -6.039 -27.996 1.00 34.84 110 ASN A C 1
ATOM 859 O O . ASN A 1 110 ? -29.171 -6.461 -28.466 1.00 34.84 110 ASN A O 1
ATOM 863 N N . ASP A 1 111 ? -31.379 -6.694 -28.036 1.00 47.09 111 ASP A N 1
ATOM 864 C CA . ASP A 1 111 ? -31.646 -7.843 -28.882 1.00 47.09 111 ASP A CA 1
ATOM 865 C C . ASP A 1 111 ? -31.395 -7.486 -30.362 1.00 47.09 111 ASP A C 1
ATOM 867 O O . ASP A 1 111 ? -31.545 -6.330 -30.759 1.00 47.09 111 ASP A O 1
ATOM 871 N N . ASP A 1 112 ? -31.032 -8.513 -31.138 1.00 37.94 112 ASP A N 1
ATOM 872 C CA . ASP A 1 112 ? -30.928 -8.590 -32.607 1.00 37.94 112 ASP A CA 1
ATOM 873 C C . ASP A 1 112 ? -29.504 -8.704 -33.193 1.00 37.94 112 ASP A C 1
ATOM 875 O O . ASP A 1 112 ? -28.756 -7.736 -33.301 1.00 37.94 112 ASP A O 1
ATOM 879 N N . ALA A 1 113 ? -29.220 -9.932 -33.664 1.00 34.41 113 ALA A N 1
ATOM 880 C CA . ALA A 1 113 ? -28.325 -10.342 -34.765 1.00 34.41 113 ALA A CA 1
ATOM 881 C C . ALA A 1 113 ? -27.305 -11.452 -34.413 1.00 34.41 113 ALA A C 1
ATOM 883 O O . ALA A 1 113 ? -26.130 -11.223 -34.163 1.00 34.41 113 ALA A O 1
ATOM 884 N N . ILE A 1 114 ? -27.797 -12.696 -34.436 1.00 35.59 114 ILE A N 1
ATOM 885 C CA . ILE A 1 114 ? -27.381 -13.766 -35.367 1.00 35.59 114 ILE A CA 1
ATOM 886 C C . ILE A 1 114 ? -25.858 -13.972 -35.620 1.00 35.59 114 ILE A C 1
ATOM 888 O O . ILE A 1 114 ? -25.196 -13.177 -36.275 1.00 35.59 114 ILE A O 1
ATOM 892 N N . THR A 1 115 ? -25.422 -15.202 -35.283 1.00 34.59 115 THR A N 1
ATOM 893 C CA . THR A 1 115 ? -24.373 -16.086 -35.876 1.00 34.59 115 THR A CA 1
ATOM 894 C C . THR A 1 115 ? -22.938 -16.166 -35.321 1.00 34.59 115 THR A C 1
ATOM 896 O O . THR A 1 115 ? -22.134 -15.261 -35.481 1.00 34.59 115 THR A O 1
ATOM 899 N N . GLY A 1 116 ? -22.602 -17.389 -34.859 1.00 29.36 116 GLY A N 1
ATOM 900 C CA . GLY A 1 116 ? -21.268 -18.025 -34.876 1.00 29.36 116 GLY A CA 1
ATOM 901 C C . GLY A 1 116 ? -20.414 -17.757 -33.629 1.00 29.36 116 GLY A C 1
ATOM 902 O O . GLY A 1 116 ? -19.999 -16.637 -33.405 1.00 29.36 116 GLY A O 1
ATOM 903 N N . GLY A 1 117 ? -20.091 -18.693 -32.736 1.00 28.58 117 GLY A N 1
ATOM 904 C CA . GLY A 1 117 ? -19.826 -20.115 -32.919 1.00 28.58 117 GLY A CA 1
ATOM 905 C C . GLY A 1 117 ? -18.329 -20.380 -32.726 1.00 28.58 117 GLY A C 1
ATOM 906 O O . GLY A 1 117 ? -17.609 -20.401 -33.711 1.00 28.58 117 GLY A O 1
ATOM 907 N N . ALA A 1 118 ? -17.878 -20.568 -31.478 1.00 34.53 118 ALA A N 1
ATOM 908 C CA . ALA A 1 118 ? -16.790 -21.479 -31.085 1.00 34.53 118 ALA A CA 1
ATOM 909 C C . ALA A 1 118 ? -16.538 -21.378 -29.571 1.00 34.53 118 ALA A C 1
ATOM 911 O O . ALA A 1 118 ? -15.976 -20.412 -29.061 1.00 34.53 118 ALA A O 1
ATOM 912 N N . ASN A 1 119 ? -16.975 -22.416 -28.865 1.00 33.97 119 ASN A N 1
ATOM 913 C CA . ASN A 1 119 ? -16.712 -22.657 -27.455 1.00 33.97 119 ASN A CA 1
ATOM 914 C C . ASN A 1 119 ? -15.228 -22.976 -27.223 1.00 33.97 119 ASN A C 1
ATOM 916 O O . ASN A 1 119 ? -14.679 -23.865 -27.869 1.00 33.97 119 ASN A O 1
ATOM 920 N N . GLY A 1 120 ? -14.625 -22.320 -26.234 1.00 32.06 120 GLY A N 1
ATOM 921 C CA . GLY A 1 120 ? -13.334 -22.683 -25.655 1.00 32.06 120 GLY A CA 1
ATOM 922 C C . GLY A 1 120 ? -13.407 -22.556 -24.139 1.00 32.06 120 GLY A C 1
ATOM 923 O O . GLY A 1 120 ? -12.956 -21.576 -23.562 1.00 32.06 120 GLY A O 1
ATOM 924 N N . THR A 1 121 ? -14.060 -23.523 -23.505 1.00 34.28 121 THR A N 1
ATOM 925 C CA . THR A 1 121 ? -14.153 -23.688 -22.053 1.00 34.28 121 THR A CA 1
ATOM 926 C C . THR A 1 121 ? -12.772 -23.895 -21.430 1.00 34.28 121 THR A C 1
ATOM 928 O O . THR A 1 121 ? -12.122 -24.891 -21.742 1.00 34.28 121 THR A O 1
ATOM 931 N N . PHE A 1 122 ? -12.372 -23.057 -20.472 1.00 29.41 122 PHE A N 1
ATOM 932 C CA . PHE A 1 122 ? -11.544 -23.535 -19.365 1.00 29.41 122 PHE A CA 1
ATOM 933 C C . PHE A 1 122 ? -12.024 -22.918 -18.053 1.00 29.41 122 PHE A C 1
ATOM 935 O O . PHE A 1 122 ? -11.954 -21.713 -17.823 1.00 29.41 122 PHE A O 1
ATOM 942 N N . ASN A 1 123 ? -12.617 -23.796 -17.253 1.00 30.70 123 ASN A N 1
ATOM 943 C CA . ASN A 1 123 ? -13.223 -23.550 -15.962 1.00 30.70 123 ASN A CA 1
ATOM 944 C C . ASN A 1 123 ? -12.169 -23.853 -14.885 1.00 30.70 123 ASN A C 1
ATOM 946 O O . ASN A 1 123 ? -11.488 -24.869 -14.982 1.00 30.70 123 ASN A O 1
ATOM 950 N N . SER A 1 124 ? -12.075 -22.978 -13.884 1.00 31.19 124 SER A N 1
ATOM 951 C CA . SER A 1 124 ? -11.752 -23.273 -12.478 1.00 31.19 124 SER A CA 1
ATOM 952 C C . SER A 1 124 ? -10.755 -24.403 -12.141 1.00 31.19 124 SER A C 1
ATOM 954 O O . SER A 1 124 ? -11.144 -25.571 -12.096 1.00 31.19 124 SER A O 1
ATOM 956 N N . CYS A 1 125 ? -9.553 -24.016 -11.704 1.00 33.03 125 CYS A N 1
ATOM 957 C CA . CYS A 1 125 ? -8.891 -24.513 -10.490 1.00 33.03 125 CYS A CA 1
ATOM 958 C C . CYS A 1 125 ? -8.144 -23.343 -9.843 1.00 33.03 125 CYS A C 1
ATOM 960 O O . CYS A 1 125 ? -7.525 -22.567 -10.605 1.00 33.03 125 CYS A O 1
#

Sequence (125 aa):
ETLFAMLVEITERAMAHCDKSDVLIVGGVGCNERLQEMMRIMCAERNGRLFATDDRYCVDNGAMIAYTGLLAFAHGITTPLEETTFTQRFRTDEVQAVWREKKTSIPNGNDDAITGGANGTFNSC

Secondary structure (DSSP, 8-state):
-HHHHHHHHHHHHHHHHHT---EEE-SGGGG-HHHHHHHHHHHHHTT--EEEPPHHHHS--HHHHHHHHHHHHHTT----GGG----TT--TTSS--GGG-----PPP-----------------

Organism: NCBI:txid210225